Protein AF-A0A2P4YLL8-F1 (afdb_monomer_lite)

Secondary structure (DSSP, 8-state):
-------TTSPP--------SS-----------SSS---HHHHHHHIIIIIHHHHHHHHTT-SEE-----TTTSSHHHHHHHHHTT-EE--PPP---

InterPro domains:
  IPR036397 Ribonuclease H superfamily [G3DSA:3.30.420.10] (1-95)

pLDDT: mean 77.56, std 16.72, range [40.09, 97.81]

Sequence (97 aa):
MQYYWHDLRREPEIYSTRQSGGGSVMVWAAFCASDGNQNSERYIYTISEYLLPFIDCVYGRECVFQQDNASIHTSGATKEFLKEEKVDVMDWPITPH

Radius of gyration: 20.38 Å; chains: 1; bounding box: 45×46×43 Å

Organism: NCBI:txid4796

Foldseek 3Di:
DDDDDDDPPDDPPPPDDPPPDDDDDDDDDDWDDPDPDDALVNVLVRCVPPVVVVCCVPPVLPDEAEDDPPCSCVDPVNVVSCVVVVHHYDDDDDDDD

Structure (mmCIF, N/CA/C/O backbone):
data_AF-A0A2P4YLL8-F1
#
_entry.id   AF-A0A2P4YLL8-F1
#
loop_
_atom_site.group_PDB
_atom_site.id
_atom_site.type_symbol
_atom_site.label_atom_id
_atom_site.label_alt_id
_atom_site.label_comp_id
_atom_site.label_asym_id
_atom_site.label_entity_id
_atom_site.label_seq_id
_atom_site.pdbx_PDB_ins_code
_atom_site.Cartn_x
_atom_site.Cartn_y
_atom_site.Cartn_z
_atom_site.occupancy
_atom_site.B_iso_or_equiv
_atom_site.auth_seq_id
_atom_site.auth_comp_id
_atom_site.auth_asym_id
_atom_site.auth_atom_id
_atom_site.pdbx_PDB_model_num
ATOM 1 N N . MET A 1 1 ? 33.688 -36.688 -25.756 1.00 40.09 1 MET A N 1
ATOM 2 C CA . MET A 1 1 ? 33.023 -35.620 -26.531 1.00 40.09 1 MET A CA 1
ATOM 3 C C . MET A 1 1 ? 31.599 -36.095 -26.777 1.00 40.09 1 MET A C 1
ATOM 5 O O . MET A 1 1 ? 31.426 -37.070 -27.495 1.00 40.09 1 MET A O 1
ATOM 9 N N . GLN A 1 2 ? 30.630 -35.574 -26.022 1.00 41.81 2 GLN A N 1
ATOM 10 C CA . GLN A 1 2 ? 29.256 -36.087 -26.003 1.00 41.81 2 GLN A CA 1
ATOM 11 C C . GLN A 1 2 ? 28.407 -35.316 -27.016 1.00 41.81 2 GLN A C 1
ATOM 13 O O . GLN A 1 2 ? 28.367 -34.089 -26.974 1.00 41.81 2 GLN A O 1
ATOM 18 N N . TYR A 1 3 ? 27.748 -36.038 -27.919 1.00 44.69 3 TYR A N 1
ATOM 19 C CA . TYR A 1 3 ? 26.730 -35.489 -28.808 1.00 44.69 3 TYR A CA 1
ATOM 20 C C . TYR A 1 3 ? 25.385 -35.562 -28.085 1.00 44.69 3 TYR A C 1
ATOM 22 O O . TYR A 1 3 ? 24.895 -36.653 -27.797 1.00 44.69 3 TYR A O 1
ATOM 30 N N . TYR A 1 4 ? 24.823 -34.402 -27.753 1.00 56.34 4 TYR A N 1
ATOM 31 C CA . TYR A 1 4 ? 23.513 -34.281 -27.125 1.00 56.34 4 TYR A CA 1
ATOM 32 C C . TYR A 1 4 ? 22.456 -34.083 -28.215 1.00 56.34 4 TYR A C 1
ATOM 34 O O . TYR A 1 4 ? 22.416 -33.048 -28.876 1.00 56.34 4 TYR A O 1
ATOM 42 N N . TRP A 1 5 ? 21.640 -35.112 -28.438 1.00 54.88 5 TRP A N 1
ATOM 43 C CA . TRP A 1 5 ? 20.504 -35.085 -29.355 1.00 54.88 5 TRP A CA 1
ATOM 44 C C . TRP A 1 5 ? 19.235 -34.759 -28.563 1.00 54.88 5 TRP A C 1
ATOM 46 O O . TRP A 1 5 ? 18.845 -35.523 -27.681 1.00 54.88 5 TRP A O 1
ATOM 56 N N . HIS A 1 6 ? 18.583 -33.639 -28.875 1.00 54.78 6 HIS A N 1
ATOM 57 C CA . HIS A 1 6 ? 17.235 -33.349 -28.391 1.00 54.78 6 HIS A CA 1
ATOM 58 C C . HIS A 1 6 ? 16.209 -34.037 -29.301 1.00 54.78 6 HIS A C 1
ATOM 60 O O . HIS A 1 6 ? 16.083 -33.688 -30.474 1.00 54.78 6 HIS A O 1
ATOM 66 N N . ASP A 1 7 ? 15.476 -35.013 -28.765 1.00 59.00 7 ASP A N 1
ATOM 67 C CA . ASP A 1 7 ? 14.296 -35.578 -29.426 1.00 59.00 7 ASP A CA 1
ATOM 68 C C . ASP A 1 7 ? 13.110 -34.614 -29.253 1.00 59.00 7 ASP A C 1
ATOM 70 O O . ASP A 1 7 ? 12.670 -34.352 -28.133 1.00 59.00 7 ASP A O 1
ATOM 74 N N . LEU A 1 8 ? 12.600 -34.077 -30.364 1.00 63.62 8 LEU A N 1
ATOM 75 C CA . LEU A 1 8 ? 11.470 -33.138 -30.414 1.00 63.62 8 LEU A CA 1
ATOM 76 C C . LEU A 1 8 ? 10.098 -33.820 -30.233 1.00 63.62 8 LEU A C 1
ATOM 78 O O . LEU A 1 8 ? 9.071 -33.165 -30.379 1.00 63.62 8 LEU A O 1
ATOM 82 N N . ARG A 1 9 ? 10.060 -35.130 -29.951 1.00 62.06 9 ARG A N 1
ATOM 83 C CA . ARG A 1 9 ? 8.820 -35.911 -29.786 1.00 62.06 9 ARG A CA 1
ATOM 84 C C . ARG A 1 9 ? 8.446 -36.207 -28.335 1.00 62.06 9 ARG A C 1
ATOM 86 O O . ARG A 1 9 ? 7.470 -36.918 -28.108 1.00 62.06 9 ARG A O 1
ATOM 93 N N . ARG A 1 10 ? 9.182 -35.691 -27.345 1.00 50.22 10 ARG A N 1
ATOM 94 C CA . ARG A 1 10 ? 8.682 -35.697 -25.963 1.00 50.22 10 ARG A CA 1
ATOM 95 C C . ARG A 1 10 ? 7.618 -34.619 -25.847 1.00 50.22 10 ARG A C 1
ATOM 97 O O . ARG A 1 10 ? 7.915 -33.445 -26.056 1.00 50.22 10 ARG A O 1
ATOM 104 N N . GLU A 1 11 ? 6.397 -35.021 -25.507 1.00 59.81 11 GLU A N 1
ATOM 105 C CA . GLU A 1 11 ? 5.423 -34.058 -25.009 1.00 59.81 11 GLU A CA 1
ATOM 106 C C . GLU A 1 11 ? 6.057 -33.291 -23.841 1.00 59.81 11 GLU A C 1
ATOM 108 O O . GLU A 1 11 ? 6.789 -33.900 -23.048 1.00 59.81 11 GLU A O 1
ATOM 113 N N . PRO A 1 12 ? 5.858 -31.965 -23.749 1.00 53.62 12 PRO A N 1
ATOM 114 C CA . PRO A 1 12 ? 6.341 -31.216 -22.604 1.00 53.62 12 PRO A CA 1
ATOM 115 C C . PRO A 1 12 ? 5.785 -31.886 -21.348 1.00 53.62 12 PRO A C 1
ATOM 117 O O . PRO A 1 12 ? 4.577 -32.074 -21.222 1.00 53.62 12 PRO A O 1
ATOM 120 N N . GLU A 1 13 ? 6.663 -32.285 -20.429 1.00 57.94 13 GLU A N 1
ATOM 121 C CA . GLU A 1 13 ? 6.245 -32.719 -19.099 1.00 57.94 13 GLU A CA 1
ATOM 122 C C . GLU A 1 13 ? 5.624 -31.502 -18.409 1.00 57.94 13 GLU A C 1
ATOM 124 O O . GLU A 1 13 ? 6.307 -30.663 -17.820 1.00 57.94 13 GLU A O 1
ATOM 129 N N . ILE A 1 14 ? 4.306 -31.364 -18.555 1.00 53.31 14 ILE A N 1
ATOM 130 C CA . ILE A 1 14 ? 3.524 -30.355 -17.859 1.00 53.31 14 ILE A CA 1
ATOM 131 C C . ILE A 1 14 ? 3.428 -30.833 -16.417 1.00 53.31 14 ILE A C 1
ATOM 133 O O . ILE A 1 14 ? 2.566 -31.632 -16.046 1.00 53.31 14 ILE A O 1
ATOM 137 N N . TYR A 1 15 ? 4.342 -30.345 -15.588 1.00 48.47 15 T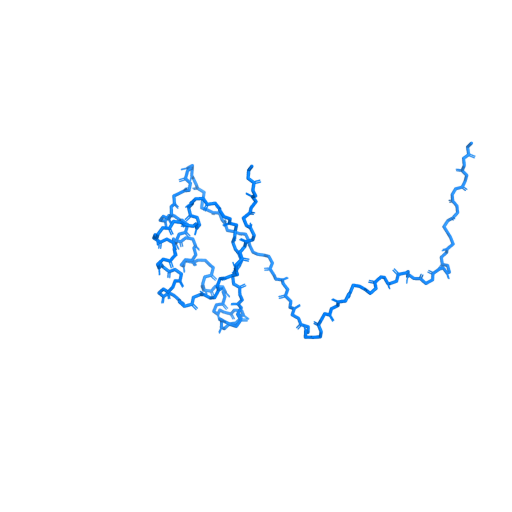YR A N 1
ATOM 138 C CA . TYR A 1 15 ? 4.193 -30.440 -14.150 1.00 48.47 15 TYR A CA 1
ATOM 139 C C . TYR A 1 15 ? 2.953 -29.639 -13.755 1.00 48.47 15 TYR A C 1
ATOM 141 O O . TYR A 1 15 ? 2.959 -28.409 -13.733 1.00 48.47 15 TYR A O 1
ATOM 149 N N . SER A 1 16 ? 1.866 -30.350 -13.456 1.00 51.88 16 SER A N 1
ATOM 150 C CA . SER A 1 16 ? 0.710 -29.773 -12.785 1.00 51.88 16 SER A CA 1
ATOM 151 C C . SER A 1 16 ? 1.128 -29.422 -11.358 1.00 51.88 16 SER A C 1
ATOM 153 O O . SER A 1 16 ? 1.122 -30.263 -10.458 1.00 51.88 16 SER A O 1
ATOM 155 N N . THR A 1 17 ? 1.523 -28.171 -11.133 1.00 59.88 17 THR A N 1
ATOM 156 C CA . THR A 1 17 ? 1.401 -27.599 -9.796 1.00 59.88 17 THR A CA 1
ATOM 157 C C . THR A 1 17 ? -0.088 -27.487 -9.504 1.00 59.88 17 THR A C 1
ATOM 159 O O . THR A 1 17 ? -0.870 -27.032 -10.339 1.00 59.88 17 THR A O 1
ATOM 162 N N . ARG A 1 18 ? -0.497 -27.974 -8.330 1.00 54.22 18 ARG A N 1
ATOM 163 C CA . ARG A 1 18 ? -1.880 -27.908 -7.858 1.00 54.22 18 ARG A CA 1
ATOM 164 C C . ARG A 1 18 ? -2.307 -26.442 -7.779 1.00 54.22 18 ARG A C 1
ATOM 166 O O . ARG A 1 18 ? -2.098 -25.797 -6.759 1.00 54.22 18 ARG A O 1
ATOM 173 N N . GLN A 1 19 ? -2.909 -25.926 -8.843 1.00 56.22 19 GLN A N 1
ATOM 174 C CA . GLN A 1 19 ? -3.729 -24.729 -8.773 1.00 56.22 19 GLN A CA 1
ATOM 175 C C . GLN A 1 19 ? -4.968 -25.153 -7.984 1.00 56.22 19 GLN A C 1
ATOM 177 O O . GLN A 1 19 ? -5.846 -25.839 -8.512 1.00 56.22 19 GLN A O 1
ATOM 182 N N . SER A 1 20 ? -4.991 -24.868 -6.681 1.00 58.00 20 SER A N 1
ATOM 183 C CA . SER A 1 20 ? -6.230 -24.938 -5.911 1.00 58.00 20 SER A CA 1
ATOM 184 C C . SER A 1 20 ? -7.255 -24.085 -6.654 1.00 58.00 20 SER A C 1
ATOM 186 O O . SER A 1 20 ? -6.991 -22.915 -6.909 1.00 58.00 20 SER A O 1
ATOM 188 N N . GLY A 1 21 ? -8.345 -24.714 -7.095 1.00 55.00 21 GLY A N 1
ATOM 189 C CA . GLY A 1 21 ? -9.278 -24.162 -8.073 1.00 55.00 21 GLY A CA 1
ATOM 190 C C . GLY A 1 21 ? -9.698 -22.715 -7.798 1.00 55.00 21 GLY A C 1
ATOM 191 O O . GLY A 1 21 ? -10.061 -22.369 -6.678 1.00 55.00 21 GLY A O 1
ATOM 192 N N . GLY A 1 22 ? -9.659 -21.911 -8.861 1.00 64.62 22 GLY A N 1
ATOM 193 C CA . GLY A 1 22 ? -9.914 -20.472 -8.861 1.00 64.62 22 GLY A CA 1
ATOM 194 C C . GLY A 1 22 ? -8.752 -19.756 -9.542 1.00 64.62 22 GLY A C 1
ATOM 195 O O . GLY A 1 22 ? -7.731 -19.507 -8.915 1.00 64.62 22 GLY A O 1
ATOM 196 N N . GLY A 1 23 ? -8.862 -19.490 -10.846 1.00 68.12 23 GLY A N 1
ATOM 197 C CA . GLY A 1 23 ? -7.804 -18.801 -11.588 1.00 68.12 23 GLY A CA 1
ATOM 198 C C . GLY A 1 23 ? -7.679 -17.352 -11.123 1.00 68.12 23 GLY A C 1
ATOM 199 O O . GLY A 1 23 ? -8.518 -16.533 -11.481 1.00 68.12 23 GLY A O 1
ATOM 200 N N . SER A 1 24 ? -6.651 -17.042 -10.335 1.00 68.56 24 SER A N 1
ATOM 201 C CA . SER A 1 24 ? -6.250 -15.674 -10.007 1.00 68.56 24 SER A CA 1
ATOM 202 C C . SER A 1 24 ? -4.993 -15.296 -10.795 1.00 68.56 24 SER A C 1
ATOM 204 O O . SER A 1 24 ? -4.147 -16.140 -11.095 1.00 68.56 24 SER A O 1
ATOM 206 N N . VAL A 1 25 ? -4.882 -14.021 -11.172 1.00 71.44 25 VAL A N 1
ATOM 207 C CA . VAL A 1 25 ? -3.687 -13.469 -11.822 1.00 71.44 25 VAL A CA 1
ATOM 208 C C . VAL A 1 25 ? -2.923 -12.657 -10.787 1.00 71.44 25 VAL A C 1
ATOM 210 O O . VAL A 1 25 ? -3.484 -11.765 -10.159 1.00 71.44 25 VAL A O 1
ATOM 213 N N . MET A 1 26 ? -1.638 -12.957 -10.621 1.00 76.88 26 MET A N 1
ATOM 214 C CA . MET A 1 26 ? -0.730 -12.145 -9.816 1.00 76.88 26 MET A CA 1
ATOM 215 C C . MET A 1 26 ? -0.016 -11.148 -10.726 1.00 76.88 26 MET A C 1
ATOM 217 O O . MET A 1 26 ? 0.635 -11.548 -11.693 1.00 76.88 26 MET A O 1
ATOM 221 N N . VAL A 1 27 ? -0.120 -9.858 -10.410 1.00 73.19 27 VAL A N 1
ATOM 222 C CA . VAL A 1 27 ? 0.579 -8.786 -11.126 1.00 73.19 27 VAL A CA 1
ATOM 223 C C . VAL A 1 27 ? 1.596 -8.148 -10.194 1.00 73.19 27 VAL A C 1
ATOM 225 O O . VAL A 1 27 ? 1.264 -7.741 -9.085 1.00 73.19 27 VAL A O 1
ATOM 228 N N . TRP A 1 28 ? 2.841 -8.059 -10.656 1.00 68.75 28 TRP A N 1
ATOM 229 C CA . TRP A 1 28 ? 3.919 -7.389 -9.938 1.00 68.75 28 TRP A CA 1
ATOM 230 C C . TRP A 1 28 ? 4.044 -5.953 -10.438 1.00 68.75 28 TRP A C 1
ATOM 232 O O . TRP A 1 28 ? 4.277 -5.727 -11.626 1.00 68.75 28 TRP A O 1
ATOM 242 N N . ALA A 1 29 ? 3.913 -4.990 -9.530 1.00 69.31 29 ALA A N 1
ATOM 243 C CA . ALA A 1 29 ? 4.178 -3.581 -9.789 1.00 69.31 29 ALA A CA 1
ATOM 244 C C . ALA A 1 29 ? 5.304 -3.103 -8.865 1.00 69.31 29 ALA A C 1
ATOM 246 O O . ALA A 1 29 ? 5.362 -3.489 -7.698 1.00 69.31 29 ALA A O 1
ATOM 247 N N . ALA A 1 30 ? 6.209 -2.279 -9.392 1.00 69.19 30 ALA A N 1
ATOM 248 C CA . ALA A 1 30 ? 7.307 -1.692 -8.635 1.00 69.19 30 ALA A CA 1
ATOM 249 C C . ALA A 1 30 ? 7.220 -0.168 -8.717 1.00 69.19 30 ALA A C 1
ATOM 251 O O . ALA A 1 30 ? 7.111 0.392 -9.807 1.00 69.19 30 ALA A O 1
ATOM 252 N N . PHE A 1 31 ? 7.304 0.489 -7.564 1.00 70.88 31 PHE A N 1
ATOM 253 C CA . PHE A 1 31 ? 7.309 1.943 -7.443 1.00 70.88 31 PHE A CA 1
ATOM 254 C C . PHE A 1 31 ? 8.558 2.366 -6.676 1.00 70.88 31 PHE A C 1
ATOM 256 O O . PHE A 1 31 ? 9.002 1.667 -5.765 1.00 70.88 31 PHE A O 1
ATOM 263 N N . CYS A 1 32 ? 9.144 3.498 -7.049 1.00 64.81 32 CYS A N 1
ATOM 264 C CA . CYS A 1 32 ? 10.327 4.036 -6.394 1.00 64.81 32 CYS A CA 1
ATOM 265 C C . CYS A 1 32 ? 10.203 5.555 -6.315 1.00 64.81 32 CYS A C 1
ATOM 267 O O . CYS A 1 32 ? 9.966 6.204 -7.332 1.00 64.81 32 CYS A O 1
ATOM 269 N N . ALA A 1 33 ? 10.401 6.123 -5.128 1.00 63.06 33 ALA A N 1
ATOM 270 C CA . ALA A 1 33 ? 10.617 7.554 -4.985 1.00 63.06 33 ALA A CA 1
ATOM 271 C C . ALA A 1 33 ? 12.129 7.830 -5.067 1.00 63.06 33 ALA A C 1
ATOM 273 O O . ALA A 1 33 ? 12.922 7.366 -4.242 1.00 63.06 33 ALA A O 1
ATOM 274 N N . SER A 1 34 ? 12.535 8.562 -6.103 1.00 66.06 34 SER A N 1
ATOM 275 C CA . SER A 1 34 ? 13.925 8.923 -6.368 1.00 66.06 34 SER A CA 1
ATOM 276 C C . SER A 1 34 ? 14.391 10.008 -5.396 1.00 66.06 34 SER A C 1
ATOM 278 O O . SER A 1 34 ? 14.201 11.187 -5.660 1.00 66.06 34 SER A O 1
ATOM 280 N N . ASP A 1 35 ? 14.914 9.602 -4.240 1.00 58.06 35 ASP A N 1
ATOM 281 C CA . ASP A 1 35 ? 16.053 10.227 -3.550 1.00 58.06 35 ASP A CA 1
ATOM 282 C C . ASP A 1 35 ? 16.258 9.585 -2.173 1.00 58.06 35 ASP A C 1
ATOM 284 O O . ASP A 1 35 ? 15.306 9.142 -1.527 1.00 58.06 35 ASP A O 1
ATOM 288 N N . GLY A 1 36 ? 17.526 9.527 -1.756 1.00 62.62 36 GLY A N 1
ATOM 289 C CA . GLY A 1 36 ? 18.053 8.763 -0.625 1.00 62.62 36 GLY A CA 1
ATOM 290 C C . GLY A 1 36 ? 17.208 8.762 0.654 1.00 62.62 36 GLY A C 1
ATOM 291 O O . GLY A 1 36 ? 16.719 9.790 1.113 1.00 62.62 36 GLY A O 1
ATOM 292 N N . ASN A 1 37 ? 17.129 7.562 1.234 1.00 68.19 37 ASN A N 1
ATOM 293 C CA . ASN A 1 37 ? 16.383 7.170 2.429 1.00 68.19 37 ASN A CA 1
ATOM 294 C C . ASN A 1 37 ? 14.857 7.331 2.308 1.00 68.19 37 ASN A C 1
ATOM 296 O O . ASN A 1 37 ? 14.271 8.348 2.680 1.00 68.19 37 ASN A O 1
ATOM 300 N N . GLN A 1 38 ? 14.208 6.279 1.803 1.00 70.56 38 GLN A N 1
ATOM 301 C CA . GLN A 1 38 ? 12.761 6.128 1.904 1.00 70.56 38 GLN A CA 1
ATOM 302 C C . GLN A 1 38 ? 12.373 6.034 3.383 1.00 70.56 38 GLN A C 1
ATOM 304 O O . GLN A 1 38 ? 12.843 5.150 4.094 1.00 70.56 38 GLN A O 1
ATOM 309 N N . ASN A 1 39 ? 11.529 6.953 3.843 1.00 86.12 39 ASN A N 1
ATOM 310 C CA . ASN A 1 39 ? 10.839 6.857 5.125 1.00 86.12 39 ASN A CA 1
ATOM 311 C C . ASN A 1 39 ? 9.377 6.433 4.882 1.00 86.12 39 ASN A C 1
ATOM 313 O O . ASN A 1 39 ? 8.932 6.321 3.737 1.00 86.12 39 ASN A O 1
ATOM 317 N N . SER A 1 40 ? 8.620 6.188 5.951 1.00 89.75 40 SER A N 1
ATOM 318 C CA . SER A 1 40 ? 7.213 5.782 5.847 1.00 89.75 40 SER A CA 1
ATOM 319 C C . SER A 1 40 ? 6.347 6.804 5.107 1.00 89.75 40 SER A C 1
ATOM 321 O O . SER A 1 40 ? 5.481 6.415 4.337 1.00 89.75 40 SER A O 1
ATOM 323 N N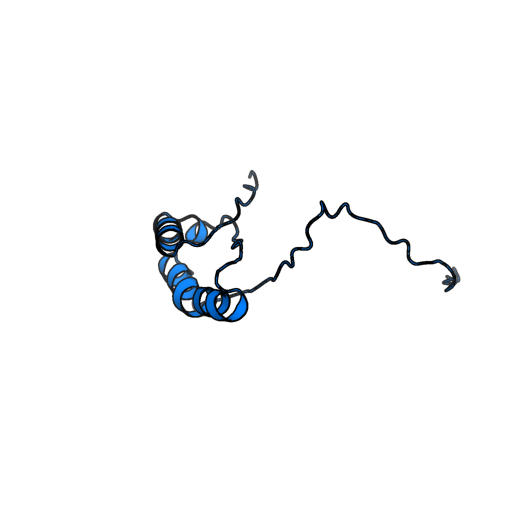 . GLU A 1 41 ? 6.601 8.102 5.278 1.00 91.69 41 GLU A N 1
ATOM 324 C CA . GLU A 1 41 ? 5.830 9.166 4.620 1.00 91.69 41 GLU A CA 1
ATOM 325 C C . GLU A 1 41 ? 6.001 9.149 3.096 1.00 91.69 41 GLU A C 1
ATOM 327 O O . GLU A 1 41 ? 5.020 9.226 2.361 1.00 91.69 41 GLU A O 1
ATOM 332 N N . ARG A 1 42 ? 7.235 8.989 2.599 1.00 89.50 42 ARG A N 1
ATOM 333 C CA . ARG A 1 42 ? 7.504 8.862 1.155 1.00 89.50 42 ARG A CA 1
ATOM 334 C C . ARG A 1 42 ? 6.904 7.590 0.569 1.00 89.50 42 ARG A C 1
ATOM 336 O O . ARG A 1 42 ? 6.439 7.600 -0.572 1.00 89.50 42 ARG A O 1
ATOM 343 N N . TYR A 1 43 ? 6.894 6.514 1.349 1.00 91.12 43 TYR A N 1
ATOM 344 C CA . TYR A 1 43 ? 6.242 5.274 0.954 1.00 91.12 43 TYR A CA 1
ATOM 345 C C . TYR A 1 43 ? 4.721 5.447 0.842 1.00 91.12 43 TYR A C 1
ATOM 347 O O . TYR A 1 43 ? 4.150 5.112 -0.193 1.00 91.12 43 TYR A O 1
ATOM 355 N N . ILE A 1 44 ? 4.087 6.062 1.847 1.00 93.62 44 ILE A N 1
ATOM 356 C CA . ILE A 1 44 ? 2.658 6.412 1.835 1.00 93.62 44 ILE A CA 1
ATOM 357 C C . ILE A 1 44 ? 2.326 7.293 0.630 1.00 93.62 44 ILE A C 1
ATOM 359 O O . ILE A 1 44 ? 1.409 6.966 -0.114 1.00 93.62 44 ILE A O 1
ATOM 363 N N . TYR A 1 45 ? 3.112 8.345 0.383 1.00 92.88 45 TYR A N 1
ATOM 364 C CA . TYR A 1 45 ? 2.947 9.213 -0.786 1.00 92.88 45 TYR A CA 1
ATOM 365 C C . TYR A 1 45 ? 3.032 8.429 -2.102 1.00 92.88 45 TYR A C 1
ATOM 367 O O . TYR A 1 45 ? 2.252 8.630 -3.026 1.00 92.88 45 TYR A O 1
ATOM 375 N N . THR A 1 46 ? 3.970 7.487 -2.195 1.00 91.31 46 THR A N 1
ATOM 376 C CA . THR A 1 46 ? 4.100 6.658 -3.396 1.00 91.31 46 THR A CA 1
ATOM 377 C C . THR A 1 46 ? 2.867 5.769 -3.594 1.00 91.31 46 THR A C 1
ATOM 379 O O . THR A 1 46 ? 2.384 5.620 -4.718 1.00 91.31 46 THR A O 1
ATOM 382 N N . ILE A 1 47 ? 2.332 5.200 -2.511 1.00 92.44 47 ILE A N 1
ATOM 383 C CA . ILE A 1 47 ? 1.101 4.412 -2.571 1.00 92.44 47 ILE A CA 1
ATOM 384 C C . ILE A 1 47 ? -0.087 5.294 -2.976 1.00 92.44 47 ILE A C 1
ATOM 386 O O . ILE A 1 47 ? -0.832 4.905 -3.877 1.00 92.44 47 ILE A O 1
ATOM 390 N N . SER A 1 48 ? -0.248 6.469 -2.359 1.00 94.06 48 SER A N 1
ATOM 391 C CA . SER A 1 48 ? -1.383 7.365 -2.606 1.00 94.06 48 SER A CA 1
ATOM 392 C C . SER A 1 48 ? -1.411 7.888 -4.037 1.00 94.06 48 SER A C 1
ATOM 394 O O . SER A 1 48 ? -2.457 7.852 -4.678 1.00 94.06 48 SER A O 1
ATOM 396 N N . GLU A 1 49 ? -0.267 8.332 -4.560 1.00 92.88 49 GLU A N 1
ATOM 397 C CA . GLU A 1 49 ? -0.220 9.018 -5.852 1.00 92.88 49 GLU A CA 1
ATOM 398 C C . GLU A 1 49 ? -0.124 8.071 -7.046 1.00 92.88 49 GLU A C 1
ATOM 400 O O . GLU A 1 49 ? -0.560 8.420 -8.143 1.00 92.88 49 GLU A O 1
ATOM 405 N N . TYR A 1 50 ? 0.459 6.883 -6.865 1.00 90.50 50 TYR A N 1
ATOM 406 C CA . TYR A 1 50 ? 0.765 5.999 -7.992 1.00 90.50 50 TYR A CA 1
ATOM 407 C C . TYR A 1 50 ? 0.060 4.649 -7.904 1.00 90.50 50 TYR A C 1
ATOM 409 O O . TYR A 1 50 ? -0.518 4.205 -8.897 1.00 90.50 50 TYR A O 1
ATOM 417 N N . LEU A 1 51 ? 0.083 3.987 -6.744 1.00 90.12 51 LEU A N 1
ATOM 418 C CA . LEU A 1 51 ? -0.467 2.635 -6.624 1.00 90.12 51 LEU A CA 1
ATOM 419 C C . LEU A 1 51 ? -1.997 2.635 -6.576 1.00 90.12 51 LEU A C 1
ATOM 421 O O . LEU A 1 51 ? -2.619 1.910 -7.349 1.00 90.12 51 LEU A O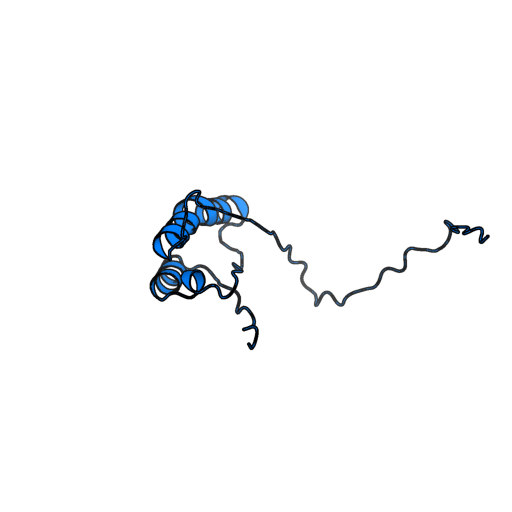 1
ATOM 425 N N . LEU A 1 52 ? -2.611 3.421 -5.687 1.00 92.00 52 LEU A N 1
ATOM 426 C CA . LEU A 1 52 ? -4.068 3.406 -5.520 1.00 92.00 52 LEU A CA 1
ATOM 427 C C . LEU A 1 52 ? -4.811 3.853 -6.786 1.00 92.00 52 LEU A C 1
ATOM 429 O O . LEU A 1 52 ? -5.727 3.139 -7.190 1.00 92.00 52 LEU A O 1
ATOM 433 N N . PRO A 1 53 ? -4.397 4.924 -7.496 1.00 92.75 53 PRO A N 1
ATOM 434 C CA . PRO A 1 53 ? -5.036 5.296 -8.756 1.00 92.75 53 PRO A CA 1
ATOM 435 C C . PRO A 1 53 ? -4.898 4.213 -9.829 1.00 92.75 53 PRO A C 1
ATOM 437 O O . PRO A 1 53 ? -5.823 3.990 -10.610 1.00 92.75 53 PRO A O 1
ATOM 440 N N . PHE A 1 54 ? -3.763 3.506 -9.861 1.00 89.50 54 PHE A N 1
ATOM 441 C CA . PHE A 1 54 ? -3.567 2.377 -10.767 1.00 89.50 54 PHE A CA 1
ATOM 442 C C . PHE A 1 54 ? -4.494 1.205 -10.421 1.00 89.50 54 PHE A C 1
ATOM 444 O O . PHE A 1 54 ? -5.154 0.670 -11.312 1.00 89.50 54 PHE A O 1
ATOM 451 N N . ILE A 1 55 ? -4.587 0.833 -9.140 1.00 89.75 55 ILE A N 1
ATOM 452 C CA . ILE A 1 55 ? -5.493 -0.224 -8.674 1.00 89.75 55 ILE A CA 1
ATOM 453 C C . ILE A 1 55 ? -6.947 0.129 -8.989 1.00 89.75 55 ILE A C 1
ATOM 455 O O . ILE A 1 55 ? -7.673 -0.708 -9.525 1.00 89.75 55 ILE A O 1
ATOM 459 N N . ASP A 1 56 ? -7.364 1.358 -8.696 1.00 91.25 56 ASP A N 1
ATOM 460 C CA . ASP A 1 56 ? -8.728 1.829 -8.937 1.00 91.25 56 ASP A CA 1
ATOM 461 C C . ASP A 1 56 ? -9.077 1.792 -10.428 1.00 91.25 56 ASP A C 1
ATOM 463 O O . ASP A 1 56 ? -10.162 1.348 -10.799 1.00 91.25 56 ASP A O 1
ATOM 467 N N . CYS A 1 57 ? -8.142 2.200 -11.289 1.00 89.88 57 CYS A N 1
ATOM 468 C CA . CYS A 1 57 ? -8.331 2.225 -12.736 1.00 89.88 57 CYS A CA 1
ATOM 469 C C . CYS A 1 57 ? -8.379 0.822 -13.363 1.00 89.88 57 CYS A C 1
ATOM 471 O O . CYS A 1 57 ? -9.187 0.575 -14.257 1.00 89.88 57 CYS A O 1
ATOM 473 N N . VAL A 1 58 ? -7.512 -0.095 -12.920 1.00 86.88 58 VAL A N 1
ATOM 474 C CA . VAL A 1 58 ? -7.318 -1.397 -13.584 1.00 86.88 58 VAL A CA 1
ATOM 475 C C . VAL A 1 58 ? -8.132 -2.519 -12.939 1.00 86.88 58 VAL A C 1
ATOM 477 O O . VAL A 1 58 ? -8.626 -3.391 -13.651 1.00 86.88 58 VAL A O 1
ATOM 480 N N . TYR A 1 59 ? -8.287 -2.506 -11.613 1.00 84.88 59 TYR A N 1
ATOM 481 C CA . TYR A 1 59 ? -8.854 -3.621 -10.843 1.00 84.88 59 TYR A CA 1
ATOM 482 C C . TYR A 1 59 ? -10.058 -3.236 -9.973 1.00 84.88 59 TYR A C 1
ATOM 484 O O . TYR A 1 59 ? -10.648 -4.115 -9.354 1.00 84.88 59 TYR A O 1
ATOM 492 N N . GLY A 1 60 ? -10.424 -1.953 -9.867 1.00 86.31 60 GLY A N 1
ATOM 493 C CA . GLY A 1 60 ? -11.590 -1.521 -9.084 1.00 86.31 60 GLY A CA 1
ATOM 494 C C . GLY A 1 60 ? -11.528 -1.885 -7.591 1.00 86.31 60 GLY A C 1
ATOM 495 O O . GLY A 1 60 ? -12.568 -2.101 -6.976 1.00 86.31 60 GLY A O 1
ATOM 496 N N . ARG A 1 61 ? -10.318 -1.974 -7.015 1.00 83.75 61 ARG A N 1
ATOM 497 C CA . ARG A 1 61 ? -10.014 -2.486 -5.656 1.00 83.75 61 ARG A CA 1
ATOM 498 C C . ARG A 1 61 ? -10.338 -3.966 -5.396 1.00 83.75 61 ARG A C 1
ATOM 500 O O . ARG A 1 61 ? -10.239 -4.406 -4.254 1.00 83.75 61 ARG A O 1
ATOM 507 N N . GLU A 1 62 ? -10.631 -4.772 -6.414 1.00 86.94 62 GLU A N 1
ATOM 508 C CA . GLU A 1 62 ? -10.743 -6.232 -6.267 1.00 86.94 62 GLU A CA 1
ATOM 509 C C . GLU A 1 62 ? -9.355 -6.904 -6.307 1.00 86.94 62 GLU A C 1
ATOM 511 O O . GLU A 1 62 ? -9.074 -7.767 -7.140 1.00 86.94 62 GLU A O 1
ATOM 516 N N . CYS A 1 63 ? -8.439 -6.483 -5.427 1.00 86.31 63 CYS A N 1
ATOM 517 C CA . CYS A 1 63 ? -7.087 -7.034 -5.354 1.00 86.31 63 CYS A CA 1
ATOM 518 C C . CYS A 1 63 ? -6.553 -7.101 -3.920 1.00 86.31 63 CYS A C 1
ATOM 520 O O . CYS A 1 63 ? -6.877 -6.258 -3.087 1.00 86.31 63 CYS A O 1
ATOM 522 N N . VAL A 1 64 ? -5.654 -8.057 -3.678 1.00 89.69 64 VAL A N 1
ATOM 523 C CA . VAL A 1 64 ? -4.856 -8.125 -2.450 1.00 89.69 64 VAL A CA 1
ATOM 524 C C . VAL A 1 64 ? -3.486 -7.517 -2.732 1.00 89.69 64 VAL A C 1
ATOM 526 O O . VAL A 1 64 ? -2.777 -7.958 -3.640 1.00 89.69 64 VAL A O 1
ATOM 529 N N . PHE A 1 65 ? -3.112 -6.505 -1.959 1.00 89.44 65 PHE A N 1
ATOM 530 C CA . PHE A 1 65 ? -1.813 -5.861 -2.039 1.00 89.44 65 PHE A CA 1
ATOM 531 C C . PHE A 1 65 ? -0.765 -6.655 -1.255 1.00 89.44 65 PHE A C 1
ATOM 533 O O . PHE A 1 65 ? -0.983 -7.062 -0.117 1.00 89.44 65 PHE A O 1
ATOM 540 N N . GLN A 1 66 ? 0.398 -6.872 -1.858 1.00 90.25 66 GLN A N 1
ATOM 541 C CA . GLN A 1 66 ? 1.502 -7.602 -1.245 1.00 90.25 66 GLN A CA 1
ATOM 542 C C . GLN A 1 66 ? 2.712 -6.673 -1.118 1.00 90.25 66 GLN A C 1
ATOM 544 O O . GLN A 1 66 ? 3.154 -6.084 -2.103 1.00 90.25 66 GLN A O 1
ATOM 549 N N . GLN A 1 67 ? 3.265 -6.577 0.090 1.00 89.94 67 GLN A N 1
ATOM 550 C CA . GLN A 1 67 ? 4.486 -5.833 0.407 1.00 89.94 67 GLN A CA 1
ATOM 551 C C . GLN A 1 67 ? 5.370 -6.677 1.335 1.00 89.94 67 GLN A C 1
ATOM 553 O O . GLN A 1 67 ? 4.866 -7.536 2.058 1.00 89.94 67 GLN A O 1
ATOM 558 N N . ASP A 1 68 ? 6.685 -6.458 1.309 1.00 89.38 68 ASP A N 1
ATOM 559 C CA . ASP A 1 68 ? 7.596 -7.129 2.238 1.00 89.38 68 ASP A CA 1
ATOM 560 C C . ASP A 1 68 ? 7.572 -6.479 3.638 1.00 89.38 68 ASP A C 1
ATOM 562 O O . ASP A 1 68 ? 6.937 -5.449 3.878 1.00 89.38 68 ASP A O 1
ATOM 566 N N . ASN A 1 69 ? 8.298 -7.080 4.582 1.00 89.31 69 ASN A N 1
ATOM 567 C CA . ASN A 1 69 ? 8.343 -6.634 5.974 1.00 89.31 69 ASN A CA 1
ATOM 568 C C . ASN A 1 69 ? 9.386 -5.529 6.244 1.00 89.31 69 ASN A C 1
ATOM 570 O O . ASN A 1 69 ? 9.865 -5.408 7.374 1.00 89.31 69 ASN A O 1
ATOM 574 N N . ALA A 1 70 ? 9.759 -4.710 5.251 1.00 88.81 70 ALA A N 1
ATOM 575 C CA . ALA A 1 70 ? 10.634 -3.565 5.501 1.00 88.81 70 ALA A CA 1
ATOM 576 C C . ALA A 1 70 ? 10.054 -2.655 6.606 1.00 88.81 70 ALA A C 1
ATOM 578 O O . ALA A 1 70 ? 8.836 -2.484 6.733 1.00 88.81 70 ALA A O 1
ATOM 579 N N . SER A 1 71 ? 10.921 -2.048 7.423 1.00 90.25 71 SER A N 1
ATOM 580 C CA . SER A 1 71 ? 10.501 -1.253 8.591 1.00 90.25 71 SER A CA 1
ATOM 581 C C . SER A 1 71 ? 9.572 -0.090 8.226 1.00 90.25 71 SER A C 1
ATOM 583 O O . SER A 1 71 ? 8.668 0.248 8.986 1.00 90.25 71 SER A O 1
ATOM 585 N N . ILE A 1 72 ? 9.748 0.493 7.038 1.00 91.25 72 ILE A N 1
ATOM 586 C CA . ILE A 1 72 ? 8.887 1.560 6.516 1.00 91.25 72 ILE A CA 1
ATOM 587 C C . ILE A 1 72 ? 7.522 1.048 6.035 1.00 91.25 72 ILE A C 1
ATOM 589 O O . ILE A 1 72 ? 6.535 1.764 6.178 1.00 91.25 72 ILE A O 1
ATOM 593 N N . HIS A 1 73 ? 7.428 -0.191 5.542 1.00 91.56 73 HIS A N 1
ATOM 594 C CA . HIS A 1 73 ? 6.168 -0.811 5.105 1.00 91.56 73 HIS A CA 1
ATOM 595 C C . HIS A 1 73 ? 5.329 -1.276 6.303 1.00 91.56 73 HIS A C 1
ATOM 597 O O . HIS A 1 73 ? 4.102 -1.213 6.292 1.00 91.56 73 HIS A O 1
ATOM 603 N N . THR A 1 74 ? 6.000 -1.702 7.375 1.00 92.62 74 THR A N 1
ATOM 604 C CA . THR A 1 74 ? 5.371 -2.197 8.608 1.00 92.62 74 THR A CA 1
ATOM 605 C C . THR A 1 74 ? 5.222 -1.131 9.699 1.00 92.62 74 THR A C 1
ATOM 607 O O . THR A 1 74 ? 4.749 -1.448 10.799 1.00 92.62 74 THR A O 1
ATOM 610 N N . SER A 1 75 ? 5.591 0.121 9.398 1.00 94.31 75 SER A N 1
ATOM 611 C CA . SER A 1 75 ? 5.465 1.262 10.308 1.00 94.31 75 SER A CA 1
ATOM 612 C C . SER A 1 75 ? 4.008 1.510 10.723 1.00 94.31 75 SER A C 1
ATOM 614 O O . SER A 1 75 ? 3.075 1.170 9.992 1.00 94.31 75 SER A O 1
ATOM 616 N N . GLY A 1 76 ? 3.804 2.129 11.892 1.00 95.81 76 GLY A N 1
ATOM 617 C CA . GLY A 1 76 ? 2.463 2.485 12.373 1.00 95.81 76 GLY A CA 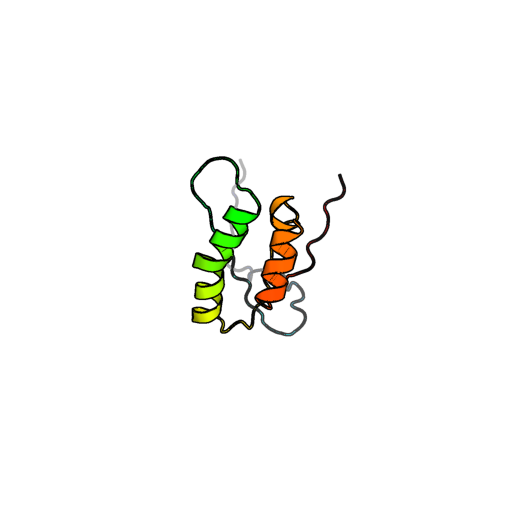1
ATOM 618 C C . GLY A 1 76 ? 1.704 3.373 11.383 1.00 95.81 76 GLY A C 1
ATOM 619 O O . GLY A 1 76 ? 0.573 3.052 11.039 1.00 95.81 76 GLY A O 1
ATOM 620 N N . ALA A 1 77 ? 2.371 4.404 10.853 1.00 96.06 77 ALA A N 1
ATOM 621 C CA . ALA A 1 77 ? 1.796 5.323 9.872 1.00 96.06 77 ALA A CA 1
ATOM 622 C C . ALA A 1 77 ? 1.350 4.603 8.590 1.00 96.06 77 ALA A C 1
ATOM 624 O O . ALA A 1 77 ? 0.240 4.815 8.117 1.00 96.06 77 ALA A O 1
ATOM 625 N N . THR A 1 78 ? 2.183 3.706 8.049 1.00 95.50 78 THR A N 1
ATOM 626 C CA . THR A 1 78 ? 1.842 2.959 6.826 1.00 95.50 78 THR A CA 1
ATOM 627 C C . THR A 1 78 ? 0.653 2.029 7.054 1.00 95.50 78 THR A C 1
ATOM 629 O O . THR A 1 78 ? -0.247 1.961 6.222 1.00 95.50 78 THR A O 1
ATOM 632 N N . LYS A 1 79 ? 0.621 1.328 8.194 1.00 95.62 79 LYS A N 1
ATOM 633 C CA . LYS A 1 79 ? -0.490 0.432 8.547 1.00 95.62 79 LYS A CA 1
ATOM 634 C C . LYS A 1 79 ? -1.801 1.186 8.746 1.00 95.62 79 LYS A C 1
ATOM 636 O O . LYS A 1 79 ? -2.846 0.695 8.329 1.00 95.62 79 LYS A O 1
ATOM 641 N N . GLU A 1 80 ? -1.752 2.346 9.394 1.00 97.81 80 GLU A N 1
ATOM 642 C CA . GLU A 1 80 ? -2.921 3.200 9.602 1.00 97.81 80 GLU A CA 1
ATOM 643 C C . GLU A 1 80 ? -3.451 3.734 8.270 1.00 97.81 80 GLU A C 1
ATOM 645 O O . GLU A 1 80 ? -4.622 3.525 7.968 1.00 97.81 80 GLU A O 1
ATOM 650 N N . PHE A 1 81 ? -2.573 4.268 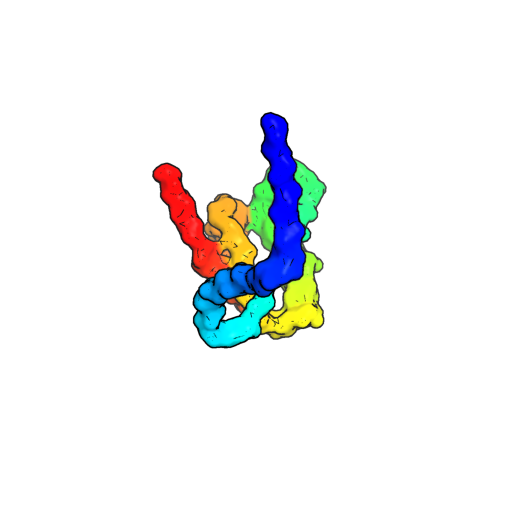7.419 1.00 97.19 81 PHE A N 1
ATOM 651 C CA . PHE A 1 81 ? -2.932 4.735 6.081 1.00 97.19 81 PHE A CA 1
ATOM 652 C C . PHE A 1 81 ? -3.573 3.635 5.215 1.00 97.19 81 PHE A C 1
ATOM 654 O O . PHE A 1 81 ? -4.660 3.824 4.677 1.00 97.19 81 PHE A O 1
ATOM 661 N N . LEU A 1 82 ? -2.958 2.448 5.119 1.00 95.25 82 LEU A N 1
ATOM 662 C CA . LEU A 1 82 ? -3.515 1.336 4.330 1.00 95.25 82 LEU A CA 1
ATOM 663 C C . LEU A 1 82 ? -4.892 0.891 4.847 1.00 95.25 82 LEU A C 1
ATOM 665 O O . LEU A 1 82 ? -5.769 0.531 4.060 1.00 95.25 82 LEU A O 1
ATOM 669 N N . LYS A 1 83 ? -5.102 0.951 6.167 1.00 95.81 83 LYS A N 1
ATOM 670 C CA . LYS A 1 83 ? -6.393 0.661 6.796 1.00 95.81 83 LYS A CA 1
ATOM 671 C C . LYS A 1 83 ? -7.441 1.729 6.469 1.00 95.81 83 LYS A C 1
ATOM 673 O O . LYS A 1 83 ? -8.590 1.371 6.207 1.00 95.81 83 LYS A O 1
ATOM 678 N N . GLU A 1 84 ? -7.075 3.008 6.495 1.00 96.94 84 GLU A N 1
ATOM 679 C CA . GLU A 1 84 ? -7.957 4.126 6.126 1.00 96.94 84 GLU A CA 1
ATOM 680 C C . GLU A 1 84 ? -8.391 4.040 4.658 1.00 96.94 84 GLU A C 1
ATOM 682 O O . GLU A 1 84 ? -9.581 4.164 4.357 1.00 96.94 84 GLU A O 1
ATOM 687 N N . GLU A 1 85 ? -7.455 3.697 3.772 1.00 95.50 85 GLU A N 1
ATOM 688 C CA . GLU A 1 85 ? -7.680 3.490 2.336 1.00 95.50 85 GLU A CA 1
ATOM 689 C C . GLU A 1 85 ? -8.375 2.159 2.000 1.00 95.50 85 GLU A C 1
ATOM 691 O O . GLU A 1 85 ? -8.675 1.882 0.835 1.00 95.50 85 GLU A O 1
ATOM 696 N N . LYS A 1 86 ? -8.672 1.335 3.018 1.00 94.31 86 LYS A N 1
ATOM 697 C CA . LYS A 1 86 ? -9.329 0.021 2.897 1.00 94.31 86 LYS A CA 1
ATOM 698 C C . LYS A 1 86 ? -8.607 -0.912 1.921 1.00 94.31 86 LYS A C 1
ATOM 700 O O . LYS A 1 86 ? -9.246 -1.6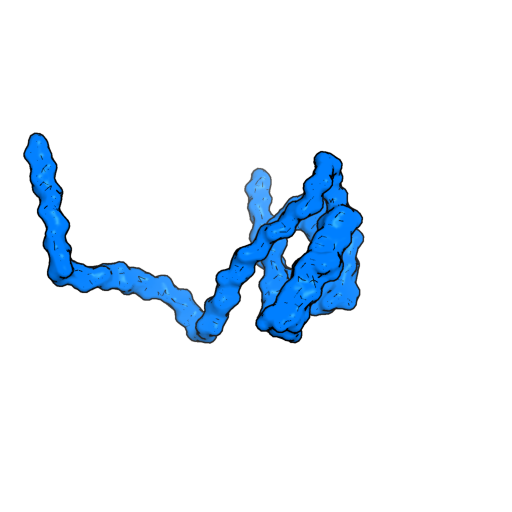54 1.175 1.00 94.31 86 LYS A O 1
ATOM 705 N N . VAL A 1 87 ? -7.279 -0.866 1.927 1.00 92.62 87 VAL A N 1
ATOM 706 C CA . VAL A 1 87 ? -6.440 -1.764 1.136 1.00 92.62 87 VAL A CA 1
ATOM 707 C C . VAL A 1 87 ? -6.371 -3.113 1.842 1.00 92.62 87 VAL A C 1
ATOM 709 O O . VAL A 1 87 ? -5.989 -3.183 3.011 1.00 92.62 87 VAL A O 1
ATOM 712 N N . ASP A 1 88 ? -6.726 -4.185 1.136 1.00 92.56 88 ASP A N 1
ATOM 713 C CA . ASP A 1 88 ? -6.496 -5.546 1.617 1.00 92.56 88 ASP A CA 1
ATOM 714 C C . ASP A 1 88 ? -5.014 -5.891 1.438 1.00 92.56 88 ASP A C 1
ATOM 716 O O . ASP A 1 88 ? -4.496 -5.823 0.323 1.00 92.56 88 ASP A O 1
ATOM 720 N N . VAL A 1 89 ? -4.315 -6.203 2.529 1.00 91.69 89 VAL A N 1
ATOM 721 C CA . VAL A 1 89 ? -2.870 -6.456 2.533 1.00 91.69 89 VAL A CA 1
ATOM 722 C C . VAL A 1 89 ? -2.625 -7.907 2.916 1.00 91.69 89 VAL A C 1
ATOM 724 O O . VAL A 1 89 ? -3.077 -8.364 3.962 1.00 91.69 89 VAL A O 1
ATOM 727 N N . MET A 1 90 ? -1.868 -8.625 2.089 1.00 90.88 90 MET A N 1
ATOM 728 C CA . MET A 1 90 ? -1.500 -10.013 2.346 1.00 90.88 90 MET A CA 1
ATOM 729 C C . MET A 1 90 ? -0.600 -10.134 3.581 1.00 90.88 90 MET A C 1
ATOM 731 O O . MET A 1 90 ? 0.398 -9.420 3.702 1.00 90.88 90 MET A O 1
ATOM 735 N N . ASP A 1 91 ? -0.887 -11.117 4.437 1.00 87.88 91 ASP A N 1
ATOM 736 C CA . ASP A 1 91 ? 0.028 -11.532 5.500 1.00 87.88 91 ASP A CA 1
ATOM 737 C C . ASP A 1 91 ? 1.322 -12.098 4.888 1.00 87.88 91 ASP A C 1
ATOM 739 O O . ASP A 1 91 ? 1.351 -13.204 4.341 1.00 87.88 91 ASP A O 1
ATOM 743 N N . TRP A 1 92 ? 2.411 -11.331 4.966 1.00 84.38 92 TRP A N 1
ATOM 744 C CA . TRP A 1 92 ? 3.712 -11.739 4.440 1.00 84.38 92 TRP A CA 1
ATOM 745 C C . TRP A 1 92 ? 4.525 -12.500 5.498 1.00 84.38 92 TRP A C 1
ATOM 747 O O . TRP A 1 92 ? 4.681 -11.996 6.619 1.00 84.38 92 TRP A O 1
ATOM 757 N N . PRO A 1 93 ? 5.089 -13.686 5.185 1.00 79.62 93 PRO A N 1
ATOM 758 C CA . PRO A 1 93 ? 5.856 -14.458 6.153 1.00 79.62 93 PRO A CA 1
ATOM 759 C C . PRO A 1 93 ? 7.039 -13.646 6.687 1.00 79.62 93 PRO A C 1
ATOM 761 O O . PRO A 1 93 ? 7.817 -13.047 5.942 1.00 79.62 93 PRO A O 1
ATOM 764 N N . ILE A 1 94 ? 7.181 -13.639 8.010 1.00 69.75 94 ILE A N 1
ATOM 765 C CA . ILE A 1 94 ? 8.353 -13.080 8.675 1.00 69.75 94 ILE A CA 1
ATOM 766 C C . ILE A 1 94 ? 9.515 -14.017 8.362 1.00 69.75 94 ILE A C 1
ATOM 768 O O . ILE A 1 94 ? 9.469 -15.188 8.736 1.00 69.75 94 ILE A O 1
ATOM 772 N N . THR A 1 95 ? 10.552 -13.527 7.688 1.00 58.06 95 THR A N 1
ATOM 773 C CA . THR A 1 95 ? 11.834 -14.230 7.631 1.00 58.06 95 THR A CA 1
ATOM 774 C C . THR A 1 95 ? 12.422 -14.223 9.042 1.00 58.06 95 THR A C 1
ATOM 776 O O . THR A 1 95 ? 12.743 -13.143 9.542 1.00 58.06 95 THR A O 1
ATOM 779 N N . PRO A 1 96 ? 12.548 -15.378 9.723 1.00 46.62 96 PRO A N 1
ATOM 780 C CA . PRO A 1 96 ? 13.268 -15.430 10.985 1.00 46.62 96 PRO A CA 1
ATOM 781 C C . PRO A 1 96 ? 14.729 -15.081 10.691 1.00 46.62 96 PRO A C 1
ATOM 783 O O . PRO A 1 96 ? 15.322 -15.655 9.774 1.00 46.62 96 PRO A O 1
ATOM 786 N N . HIS A 1 97 ? 15.273 -14.116 11.427 1.00 50.66 97 HIS A N 1
ATOM 787 C CA . HIS A 1 97 ? 16.716 -13.893 11.493 1.00 50.66 97 HIS A CA 1
ATOM 788 C C . HIS A 1 97 ? 17.387 -14.988 12.321 1.00 50.66 97 HIS A C 1
ATOM 790 O O . HIS A 1 97 ? 16.769 -15.426 13.321 1.00 50.66 97 HIS A O 1
#